Protein AF-A0A963IKT8-F1 (afdb_monomer_lite)

Sequence (84 aa):
MDLQIALLLGHDGITNGAIYALLALALVLVFAVTRVIFIPQGEFVAFGALTLAGLQAGRLPGTIWLLLALGTAIALIEGSRALR

Secondary structure (DSSP, 8-state):
--HHHHHHHHHHHHHHHHHHHHHHHHHHHHHHHHSS--TTHHHHHHHHHHHHHHHHTTPPPTHHHHHHHHHHHHHHHHHHHHT-

Structure (mmCIF, N/CA/C/O backbone):
data_AF-A0A963IKT8-F1
#
_entry.id   AF-A0A963IKT8-F1
#
loop_
_atom_site.group_PDB
_atom_site.id
_atom_site.type_symbol
_atom_site.label_atom_id
_atom_site.label_alt_id
_atom_site.label_comp_id
_atom_site.label_asym_id
_atom_site.label_entity_id
_atom_site.label_seq_id
_atom_site.pdbx_PDB_ins_code
_atom_site.Cartn_x
_atom_site.Cartn_y
_atom_site.Cartn_z
_atom_site.occupancy
_atom_site.B_iso_or_equiv
_atom_site.auth_seq_id
_atom_site.auth_comp_id
_atom_site.auth_asym_id
_atom_site.auth_atom_id
_atom_site.pdbx_PDB_model_num
ATOM 1 N N . MET A 1 1 ? -12.735 18.210 31.418 1.00 62.09 1 MET A N 1
ATOM 2 C CA . MET A 1 1 ? -12.127 17.179 30.556 1.00 62.09 1 MET A CA 1
ATOM 3 C C . MET A 1 1 ? -12.258 15.874 31.299 1.00 62.09 1 MET A C 1
ATOM 5 O O . MET A 1 1 ? -11.752 15.792 32.409 1.00 62.09 1 MET A O 1
ATOM 9 N N . ASP A 1 2 ? -13.020 14.932 30.759 1.00 90.06 2 ASP A N 1
ATOM 10 C CA . ASP A 1 2 ? -13.225 13.637 31.403 1.00 90.06 2 ASP A CA 1
ATOM 11 C C . ASP A 1 2 ? -11.993 12.743 31.180 1.00 90.06 2 ASP A C 1
ATOM 13 O O . ASP A 1 2 ? -11.417 12.756 30.087 1.00 90.06 2 ASP A O 1
ATOM 17 N N . LEU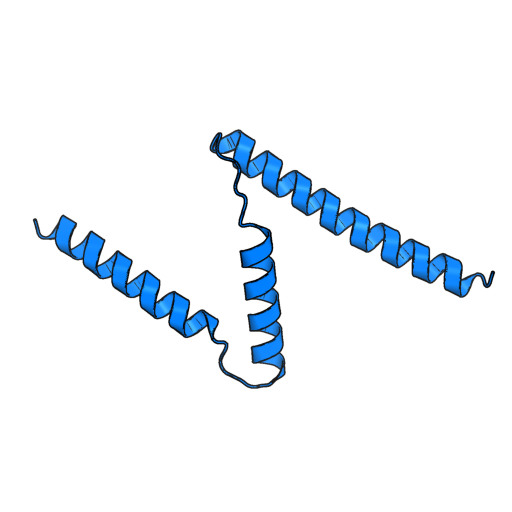 A 1 3 ? -11.565 11.994 32.203 1.00 93.06 3 LEU A N 1
ATOM 18 C CA . LEU A 1 3 ? -10.399 11.105 32.114 1.00 93.06 3 LEU A CA 1
ATOM 19 C C . LEU A 1 3 ? -10.565 10.078 30.981 1.00 93.06 3 LEU A C 1
ATOM 21 O O . LEU A 1 3 ? -9.591 9.737 30.314 1.00 93.06 3 LEU A O 1
ATOM 25 N N . GLN A 1 4 ? -11.796 9.649 30.701 1.00 94.38 4 GLN A N 1
ATOM 26 C CA . GLN A 1 4 ? -12.112 8.745 29.601 1.00 94.38 4 GLN A CA 1
ATOM 27 C C . GLN A 1 4 ? -11.782 9.357 28.233 1.00 94.38 4 GLN A C 1
ATOM 29 O O . GLN A 1 4 ? -11.204 8.684 27.383 1.00 94.38 4 GLN A O 1
ATOM 34 N N . ILE A 1 5 ? -12.096 10.640 28.022 1.00 93.12 5 ILE A N 1
ATOM 35 C CA . ILE A 1 5 ? -11.801 11.344 26.762 1.00 93.12 5 ILE A CA 1
ATOM 36 C C . ILE A 1 5 ? -10.287 11.490 26.581 1.00 93.12 5 ILE A C 1
ATOM 38 O O . ILE A 1 5 ? -9.776 11.277 25.484 1.00 93.12 5 ILE A O 1
ATOM 42 N N . ALA A 1 6 ? -9.561 11.811 27.657 1.00 94.31 6 ALA A N 1
ATOM 43 C CA . ALA A 1 6 ? -8.104 11.911 27.615 1.00 94.31 6 ALA A CA 1
ATOM 44 C C . ALA A 1 6 ? -7.443 10.565 27.260 1.00 94.31 6 ALA A C 1
ATOM 46 O O . ALA A 1 6 ? -6.518 10.534 26.449 1.00 94.31 6 ALA A O 1
ATOM 47 N N . LEU A 1 7 ? -7.939 9.456 27.821 1.00 95.00 7 LEU A N 1
ATOM 48 C CA . LEU A 1 7 ? -7.439 8.110 27.523 1.00 95.00 7 LEU A CA 1
ATOM 49 C C . LEU A 1 7 ? -7.748 7.672 26.086 1.00 95.00 7 LEU A C 1
ATOM 51 O O . LEU A 1 7 ? -6.864 7.134 25.421 1.00 95.00 7 LEU A O 1
ATOM 55 N N . LEU A 1 8 ? -8.961 7.939 25.593 1.00 95.38 8 LEU A N 1
ATOM 56 C CA . LEU A 1 8 ? -9.339 7.655 24.204 1.00 95.38 8 LEU A CA 1
ATOM 57 C C . LEU A 1 8 ? -8.451 8.427 23.224 1.00 95.38 8 LEU A C 1
ATOM 59 O O . LEU A 1 8 ? -7.841 7.830 22.342 1.00 95.38 8 LEU A O 1
ATOM 63 N N . LEU A 1 9 ? -8.291 9.735 23.435 1.00 94.25 9 LEU A N 1
ATOM 64 C CA . LEU A 1 9 ? -7.468 10.568 22.561 1.00 94.25 9 LEU A CA 1
ATOM 65 C C . LEU A 1 9 ? -5.980 10.188 22.623 1.00 94.25 9 LEU A C 1
ATOM 67 O O . LEU A 1 9 ? -5.285 10.243 21.611 1.00 94.25 9 LEU A O 1
ATOM 71 N N . GLY A 1 10 ? -5.487 9.778 23.796 1.00 96.00 10 GLY A N 1
ATOM 72 C CA . GLY A 1 10 ? -4.129 9.259 23.952 1.00 96.00 10 GLY A CA 1
ATOM 73 C C . GLY A 1 10 ? -3.906 7.964 23.168 1.00 96.00 10 GLY A C 1
ATOM 74 O O . GLY A 1 10 ? -2.895 7.831 22.478 1.00 96.00 10 GLY A O 1
ATOM 75 N N . HIS A 1 11 ? -4.858 7.031 23.224 1.00 96.56 11 HIS A N 1
ATOM 76 C CA . HIS A 1 11 ? -4.796 5.790 22.455 1.00 96.56 11 HIS A CA 1
ATOM 77 C C . HIS A 1 11 ? -4.849 6.043 20.943 1.00 96.56 11 HIS A C 1
ATOM 79 O O . HIS A 1 11 ? -4.022 5.503 20.201 1.00 96.56 11 HIS A O 1
ATOM 85 N N . ASP A 1 12 ? -5.759 6.910 20.497 1.00 95.31 12 ASP A N 1
ATOM 86 C CA . ASP A 1 12 ? -5.874 7.307 19.093 1.00 95.31 12 ASP A CA 1
ATOM 87 C C . ASP A 1 12 ? -4.589 7.989 18.607 1.00 95.31 12 ASP A C 1
ATOM 89 O O . ASP A 1 12 ? -4.069 7.665 17.538 1.00 95.31 12 ASP A O 1
ATOM 93 N N . GLY A 1 13 ? -4.022 8.884 19.423 1.00 95.81 13 GLY A N 1
ATOM 94 C CA . GLY A 1 13 ? -2.767 9.571 19.131 1.00 95.81 13 GLY A CA 1
ATOM 95 C C . GLY A 1 13 ? -1.588 8.610 18.979 1.00 95.81 13 GLY A C 1
ATOM 96 O O . GLY A 1 13 ? -0.841 8.708 18.004 1.00 95.81 13 GLY A O 1
ATOM 97 N N . ILE A 1 14 ? -1.441 7.649 19.897 1.00 97.31 14 ILE A N 1
ATOM 98 C CA . ILE A 1 14 ? -0.386 6.626 19.830 1.00 97.31 14 ILE A CA 1
ATOM 99 C C . ILE A 1 14 ? -0.566 5.745 18.593 1.00 97.31 14 ILE A C 1
ATOM 101 O O . ILE A 1 14 ? 0.396 5.511 17.864 1.00 97.31 14 ILE A O 1
ATOM 105 N N . THR A 1 15 ? -1.787 5.279 18.334 1.00 96.06 15 THR A N 1
ATOM 106 C CA . THR A 1 15 ? -2.079 4.383 17.208 1.00 96.06 15 THR A CA 1
ATOM 107 C C . THR A 1 15 ? -1.792 5.070 15.876 1.00 96.06 15 THR A C 1
ATOM 109 O O . THR A 1 15 ? -1.067 4.538 15.036 1.00 96.06 15 THR A O 1
ATOM 112 N N . ASN A 1 16 ? -2.288 6.293 15.699 1.00 93.81 16 ASN A N 1
ATOM 113 C CA . ASN A 1 16 ? -2.067 7.072 14.487 1.00 93.81 16 ASN A CA 1
ATOM 114 C C . ASN A 1 16 ? -0.587 7.467 14.325 1.00 93.81 16 ASN A C 1
ATOM 116 O O . ASN A 1 16 ? -0.026 7.371 13.234 1.00 93.81 16 ASN A O 1
ATOM 120 N N . GLY A 1 17 ? 0.081 7.839 15.423 1.00 94.56 17 GLY A N 1
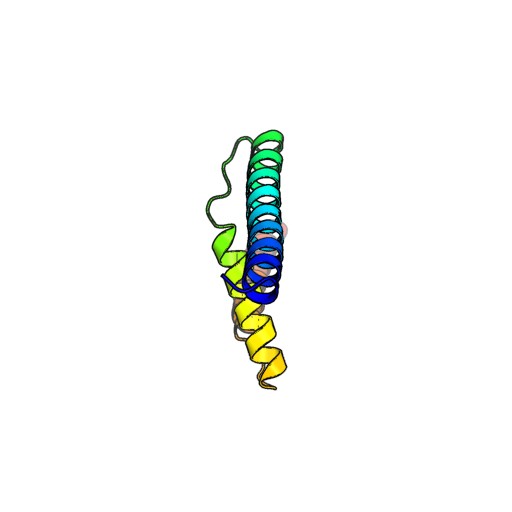ATOM 121 C CA . GLY A 1 17 ? 1.517 8.117 15.437 1.00 94.56 17 GLY A CA 1
ATOM 122 C C . GLY A 1 17 ? 2.354 6.907 15.016 1.00 94.56 17 GLY A C 1
ATOM 123 O O . GLY A 1 17 ? 3.267 7.046 14.204 1.00 94.56 17 GLY A O 1
ATOM 124 N N . ALA A 1 18 ? 2.005 5.711 15.498 1.00 95.94 18 ALA A N 1
ATOM 125 C CA . ALA A 1 18 ? 2.656 4.468 15.098 1.00 95.94 18 ALA A CA 1
ATOM 126 C C . 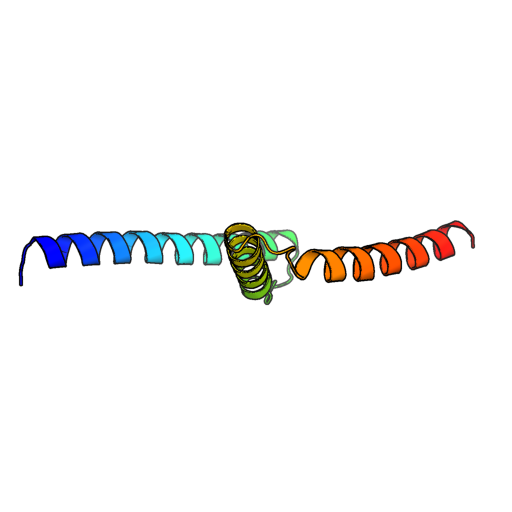ALA A 1 18 ? 2.467 4.175 13.600 1.00 95.94 18 ALA A C 1
ATOM 128 O O . ALA A 1 18 ? 3.435 3.821 12.928 1.00 95.94 18 ALA A O 1
ATOM 129 N N . ILE A 1 19 ? 1.261 4.381 13.053 1.00 91.06 19 ILE A N 1
ATOM 130 C CA . ILE A 1 19 ? 0.988 4.210 11.615 1.00 91.06 19 ILE A CA 1
ATOM 131 C C . ILE A 1 19 ? 1.884 5.132 10.778 1.00 91.06 19 ILE A C 1
ATOM 133 O O . ILE A 1 19 ? 2.541 4.665 9.845 1.00 91.06 19 ILE A O 1
ATOM 137 N N . TYR A 1 20 ? 1.974 6.419 11.123 1.00 90.75 20 TYR A N 1
ATOM 138 C CA . TYR A 1 20 ? 2.818 7.358 10.377 1.00 90.75 20 TYR A CA 1
ATOM 139 C C . TYR A 1 20 ? 4.316 7.084 10.540 1.00 90.75 20 TYR A C 1
ATOM 141 O O . TYR A 1 20 ? 5.067 7.237 9.576 1.00 90.75 20 TYR A O 1
ATOM 149 N N . ALA A 1 21 ? 4.760 6.635 11.717 1.00 94.62 21 ALA A N 1
ATOM 150 C CA . ALA A 1 21 ? 6.147 6.231 11.929 1.00 94.62 21 ALA A CA 1
ATOM 151 C C . ALA A 1 21 ? 6.524 5.020 11.059 1.00 94.62 21 ALA A C 1
ATOM 153 O O . ALA A 1 21 ? 7.579 5.021 10.423 1.00 94.62 21 ALA A O 1
ATOM 154 N N . LEU A 1 22 ? 5.648 4.012 10.979 1.00 92.81 22 LEU A N 1
ATOM 155 C CA . LEU A 1 22 ? 5.845 2.845 10.116 1.00 92.81 22 LEU A CA 1
ATOM 156 C C . LEU A 1 22 ? 5.809 3.216 8.628 1.00 92.81 22 LEU A C 1
ATOM 158 O O . LEU A 1 22 ? 6.623 2.705 7.861 1.00 92.81 22 LEU A O 1
ATOM 162 N N . LEU A 1 23 ? 4.923 4.133 8.221 1.00 89.50 23 LEU A N 1
ATOM 163 C CA . LEU A 1 23 ? 4.873 4.651 6.850 1.00 89.50 23 LEU A CA 1
ATOM 164 C C . LEU A 1 23 ? 6.189 5.347 6.470 1.00 89.50 23 LEU A C 1
ATOM 166 O O . LEU A 1 23 ? 6.783 5.043 5.435 1.00 89.50 23 LEU A O 1
ATOM 170 N N . ALA A 1 24 ? 6.682 6.235 7.337 1.00 91.06 24 ALA A N 1
ATOM 171 C CA . ALA A 1 24 ? 7.959 6.912 7.138 1.00 91.06 24 ALA A CA 1
ATOM 172 C C . ALA A 1 24 ? 9.119 5.908 7.056 1.00 91.06 24 ALA A C 1
ATOM 174 O O . ALA A 1 24 ? 9.948 5.994 6.149 1.00 91.06 24 ALA A O 1
ATOM 175 N N . LEU A 1 25 ? 9.147 4.917 7.954 1.00 93.88 25 LEU A N 1
ATOM 176 C CA . LEU A 1 25 ? 10.153 3.858 7.941 1.00 93.88 25 LEU A CA 1
ATOM 177 C C . LEU A 1 25 ? 10.122 3.069 6.626 1.00 93.88 25 LEU A C 1
ATOM 179 O O . LEU A 1 25 ? 11.169 2.859 6.019 1.00 93.88 25 LEU A O 1
ATOM 183 N N . ALA A 1 26 ? 8.942 2.675 6.147 1.00 90.69 26 ALA A N 1
ATOM 184 C CA . ALA A 1 26 ? 8.797 1.951 4.889 1.00 90.69 26 ALA A CA 1
ATOM 185 C C . ALA A 1 26 ? 9.319 2.764 3.691 1.00 90.69 26 ALA A C 1
ATOM 187 O O . ALA A 1 26 ? 10.057 2.224 2.867 1.00 90.69 26 ALA A O 1
ATOM 188 N N . LEU A 1 27 ? 8.982 4.059 3.600 1.00 91.06 27 LEU A N 1
ATOM 189 C CA . LEU A 1 27 ? 9.502 4.946 2.545 1.00 91.06 27 LEU A CA 1
ATOM 190 C C . LEU A 1 27 ? 11.031 5.026 2.575 1.00 91.06 27 LEU A C 1
ATOM 192 O O . LEU A 1 27 ? 11.677 4.884 1.535 1.00 91.06 27 LEU A O 1
ATOM 196 N N . VAL A 1 28 ? 11.607 5.221 3.764 1.00 92.31 28 VAL A N 1
ATOM 197 C CA . VAL A 1 28 ? 13.059 5.338 3.950 1.00 92.31 28 VAL A CA 1
ATOM 198 C C . VAL A 1 28 ? 13.767 4.038 3.582 1.00 92.31 28 VAL A C 1
ATOM 200 O O . VAL A 1 28 ? 14.778 4.083 2.888 1.00 92.31 28 VAL A O 1
ATOM 203 N N . LEU A 1 29 ? 13.236 2.883 3.990 1.00 93.81 29 LEU A N 1
ATOM 204 C CA . LEU A 1 29 ? 13.820 1.579 3.666 1.00 93.81 29 LEU A CA 1
ATOM 205 C C . LEU A 1 29 ? 13.821 1.311 2.156 1.00 93.81 29 LEU A C 1
ATOM 207 O O . LEU A 1 29 ? 14.848 0.914 1.605 1.00 93.81 29 LEU A O 1
ATOM 211 N N . VAL A 1 30 ? 12.701 1.568 1.471 1.00 92.88 30 VAL A N 1
ATOM 212 C CA . VAL A 1 30 ? 12.609 1.387 0.012 1.00 92.88 30 VAL A CA 1
ATOM 213 C C . VAL A 1 30 ? 13.589 2.312 -0.704 1.00 92.88 30 VAL A C 1
ATOM 215 O O . VAL A 1 30 ? 14.327 1.864 -1.586 1.00 92.88 30 VAL A O 1
ATOM 218 N N . PHE A 1 31 ? 13.655 3.580 -0.291 1.00 93.12 31 PHE A N 1
ATOM 219 C CA . PHE A 1 31 ? 14.602 4.538 -0.850 1.00 93.12 31 PHE A CA 1
ATOM 220 C C . PHE A 1 31 ? 16.060 4.141 -0.580 1.00 93.12 31 PHE A C 1
ATOM 222 O O . PHE A 1 31 ? 16.891 4.239 -1.478 1.00 93.12 31 PHE A O 1
ATOM 229 N N . ALA A 1 32 ? 16.385 3.646 0.614 1.00 96.12 32 ALA A N 1
ATOM 230 C CA . ALA A 1 32 ? 17.748 3.257 0.968 1.00 96.12 32 ALA A CA 1
ATOM 231 C C . ALA A 1 32 ? 18.288 2.123 0.081 1.00 96.12 32 ALA A C 1
ATOM 233 O O . ALA A 1 32 ? 19.463 2.136 -0.282 1.00 96.12 32 ALA A O 1
ATOM 234 N N . VAL A 1 33 ? 17.433 1.168 -0.301 1.00 96.38 33 VAL A N 1
ATOM 235 C CA . VAL A 1 33 ? 17.825 0.023 -1.139 1.00 96.38 33 VAL A CA 1
ATOM 236 C C . VAL A 1 33 ? 17.782 0.361 -2.631 1.00 96.38 33 VAL A C 1
ATOM 238 O O . VAL A 1 33 ? 18.672 -0.041 -3.377 1.00 96.38 33 VAL A O 1
ATOM 241 N N . THR A 1 34 ? 16.766 1.102 -3.084 1.00 95.44 34 THR A N 1
ATOM 242 C CA . THR A 1 34 ? 16.513 1.320 -4.523 1.00 95.44 34 THR A CA 1
ATOM 243 C C . THR A 1 34 ? 16.985 2.676 -5.047 1.00 95.44 34 THR A C 1
ATOM 245 O O . THR A 1 34 ? 17.080 2.860 -6.257 1.00 95.44 34 THR A O 1
ATOM 248 N N . ARG A 1 35 ? 17.273 3.637 -4.158 1.00 94.19 35 ARG A N 1
ATOM 249 C CA . ARG A 1 35 ? 17.497 5.065 -4.463 1.00 94.19 35 ARG A CA 1
ATOM 250 C C . ARG A 1 35 ? 16.344 5.739 -5.218 1.00 94.19 35 ARG A C 1
ATOM 252 O O . ARG A 1 35 ? 16.521 6.830 -5.756 1.00 94.19 35 ARG A O 1
ATOM 259 N N . VAL A 1 36 ? 15.161 5.124 -5.235 1.00 90.88 36 VAL A N 1
ATOM 260 C CA . VAL A 1 36 ? 13.941 5.659 -5.847 1.00 90.88 36 VAL A CA 1
ATOM 261 C C . VAL A 1 36 ? 12.885 5.834 -4.762 1.00 90.88 36 VAL A C 1
ATOM 263 O O . VAL A 1 36 ? 12.650 4.940 -3.950 1.00 90.88 36 VAL A O 1
ATOM 266 N N . ILE A 1 37 ? 12.251 7.008 -4.726 1.00 87.25 37 ILE A N 1
ATOM 267 C CA . ILE A 1 37 ? 11.171 7.287 -3.775 1.00 87.25 37 ILE A CA 1
ATOM 268 C C . ILE A 1 37 ? 9.881 6.671 -4.311 1.00 87.25 37 ILE A C 1
ATOM 270 O O . ILE A 1 37 ? 9.389 7.047 -5.376 1.00 87.25 37 ILE A O 1
ATOM 274 N N . PHE A 1 38 ? 9.313 5.738 -3.552 1.00 82.75 38 PHE A N 1
ATOM 275 C CA . PHE A 1 38 ? 8.064 5.079 -3.906 1.00 82.75 38 PHE A CA 1
ATOM 276 C C . PHE A 1 38 ? 6.853 5.887 -3.427 1.00 82.75 38 PHE A C 1
ATOM 278 O O . PHE A 1 38 ? 6.310 5.657 -2.351 1.00 82.75 38 PHE A O 1
ATOM 285 N N . ILE A 1 39 ? 6.434 6.845 -4.252 1.00 82.81 39 ILE A N 1
ATOM 286 C CA . ILE A 1 39 ? 5.286 7.726 -3.988 1.00 82.81 39 ILE A CA 1
ATOM 287 C C . ILE A 1 39 ? 3.940 6.979 -3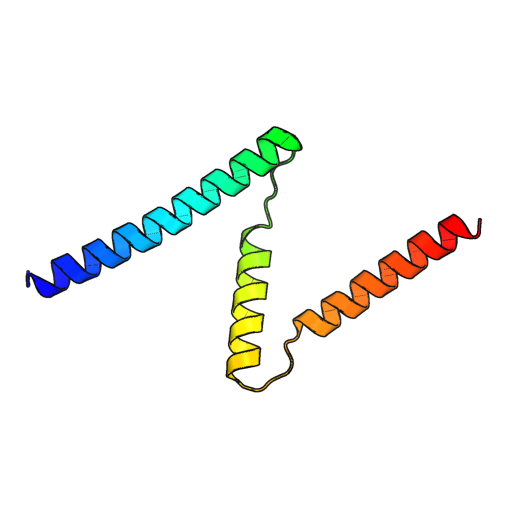.819 1.00 82.81 39 ILE A C 1
ATOM 289 O O . ILE A 1 39 ? 3.186 7.359 -2.923 1.00 82.81 39 ILE A O 1
ATOM 293 N N . PRO A 1 40 ? 3.601 5.914 -4.581 1.00 85.50 40 PRO A N 1
ATOM 294 C CA . PRO A 1 40 ? 2.250 5.336 -4.550 1.00 85.50 40 PRO A CA 1
ATOM 295 C C . PRO A 1 40 ? 1.952 4.439 -3.331 1.00 85.50 40 PRO A C 1
ATOM 297 O O . PRO A 1 40 ? 1.018 3.643 -3.372 1.00 85.50 40 PRO A O 1
ATOM 300 N N . GLN A 1 41 ? 2.682 4.549 -2.213 1.00 81.62 41 GLN A N 1
ATOM 301 C CA . GLN A 1 41 ? 2.417 3.731 -1.016 1.00 81.62 41 GLN A CA 1
ATOM 302 C C . GLN A 1 41 ? 0.967 3.823 -0.520 1.00 81.62 41 GLN A C 1
ATOM 304 O O . GLN A 1 41 ? 0.380 2.808 -0.146 1.00 81.62 41 GLN A O 1
ATOM 309 N N . GLY A 1 42 ? 0.377 5.021 -0.552 1.00 83.31 42 GLY A N 1
ATOM 310 C CA . GLY A 1 42 ? -1.012 5.230 -0.140 1.00 83.31 42 GLY A CA 1
ATOM 311 C C . GLY A 1 42 ? -2.023 4.501 -1.027 1.00 83.31 42 GLY A C 1
ATOM 312 O O . GLY A 1 42 ? -3.054 4.050 -0.533 1.00 83.31 42 GLY A O 1
ATOM 313 N N . GLU A 1 43 ? -1.715 4.314 -2.312 1.00 87.94 43 GLU A N 1
ATOM 314 C CA . GLU A 1 43 ? -2.602 3.617 -3.246 1.00 87.94 43 GLU A CA 1
ATOM 315 C C . GLU A 1 43 ? -2.706 2.127 -2.902 1.00 87.94 43 GLU A C 1
ATOM 317 O O . GLU A 1 43 ? -3.808 1.582 -2.884 1.00 87.94 43 GLU A O 1
ATOM 322 N N . PHE A 1 44 ? -1.601 1.474 -2.522 1.00 83.06 44 PHE A N 1
ATOM 323 C CA . PHE A 1 44 ? -1.633 0.076 -2.065 1.00 83.06 44 PHE A CA 1
ATOM 324 C C . PHE A 1 44 ? -2.451 -0.094 -0.786 1.00 83.06 44 PHE A C 1
ATOM 326 O O . PHE A 1 44 ? -3.222 -1.049 -0.671 1.00 83.06 44 PHE A O 1
ATOM 333 N N . VAL A 1 45 ? -2.326 0.847 0.155 1.00 86.06 45 VAL A N 1
ATOM 334 C CA . VAL A 1 45 ? -3.126 0.847 1.389 1.00 86.06 45 VAL A CA 1
ATOM 335 C C . V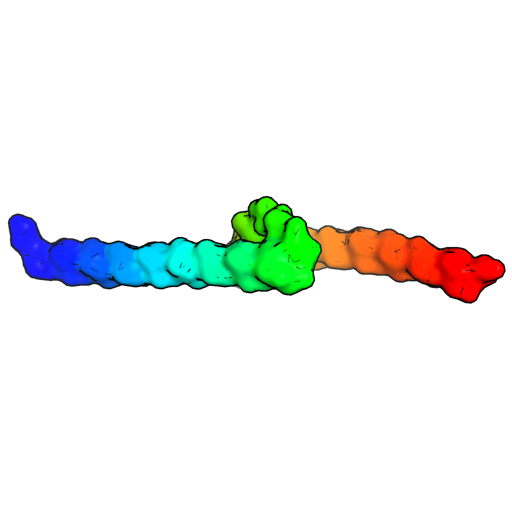AL A 1 45 ? -4.610 1.038 1.065 1.00 86.06 45 VAL A C 1
ATOM 337 O O . VAL A 1 45 ? -5.447 0.296 1.580 1.00 86.06 45 VAL A O 1
ATOM 340 N N . ALA A 1 46 ? -4.945 1.966 0.163 1.00 88.75 46 ALA A N 1
ATOM 341 C CA . ALA A 1 46 ? -6.317 2.199 -0.279 1.00 88.75 46 ALA A CA 1
ATOM 342 C C . ALA A 1 46 ? -6.917 0.967 -0.977 1.00 88.75 46 ALA A C 1
ATOM 344 O O . ALA A 1 46 ? -8.024 0.547 -0.635 1.00 88.75 46 ALA A O 1
ATOM 345 N N . PHE A 1 47 ? -6.186 0.331 -1.898 1.00 88.81 47 PHE A N 1
ATOM 346 C CA . PHE A 1 47 ? -6.630 -0.908 -2.542 1.00 88.81 47 PHE A CA 1
ATOM 347 C C . PHE A 1 47 ? -6.802 -2.054 -1.540 1.00 88.81 47 PHE A C 1
ATOM 349 O O . PHE A 1 47 ? -7.759 -2.822 -1.661 1.00 88.81 47 PHE A O 1
ATOM 356 N N . GLY A 1 48 ? -5.936 -2.151 -0.528 1.00 88.44 48 GLY A N 1
ATOM 357 C CA . GLY A 1 48 ? -6.082 -3.104 0.573 1.00 88.44 48 GLY A CA 1
ATOM 358 C C . GLY A 1 48 ? -7.365 -2.873 1.376 1.00 88.44 48 GLY A C 1
ATOM 359 O O . GLY A 1 48 ? -8.149 -3.804 1.566 1.00 88.44 48 GLY A O 1
ATOM 360 N N . ALA A 1 49 ? -7.631 -1.625 1.770 1.00 91.12 49 ALA A N 1
ATOM 361 C CA . ALA A 1 49 ? -8.838 -1.252 2.507 1.00 91.12 49 ALA A CA 1
ATOM 362 C C . ALA A 1 49 ? -10.121 -1.503 1.695 1.00 91.12 49 ALA A C 1
ATOM 364 O O . ALA A 1 49 ? -11.064 -2.106 2.205 1.00 91.12 49 ALA A O 1
ATOM 365 N N . LEU A 1 50 ? -10.146 -1.111 0.417 1.00 90.44 50 LEU A N 1
ATOM 366 C CA . LEU A 1 50 ? -11.280 -1.358 -0.483 1.00 90.44 50 LEU A CA 1
ATOM 367 C C . LEU A 1 50 ? -11.512 -2.854 -0.723 1.00 90.44 50 LEU A C 1
ATOM 369 O O . LEU A 1 50 ? -12.658 -3.297 -0.805 1.00 90.44 50 LEU A O 1
ATOM 373 N N . THR A 1 51 ? -10.438 -3.643 -0.799 1.00 90.62 51 THR A N 1
ATOM 374 C CA . THR A 1 51 ? -10.526 -5.105 -0.907 1.00 90.62 51 THR A CA 1
ATOM 375 C C . THR A 1 51 ? -11.160 -5.696 0.347 1.00 90.62 51 THR A C 1
ATOM 377 O O . THR A 1 51 ? -12.118 -6.458 0.236 1.00 90.62 51 THR A O 1
ATOM 380 N N . LEU A 1 52 ? -10.685 -5.305 1.534 1.00 90.62 52 LEU A N 1
ATOM 381 C CA . LEU A 1 52 ? -11.241 -5.763 2.807 1.00 90.62 52 LEU A CA 1
ATOM 382 C C . LEU A 1 52 ? -12.719 -5.378 2.952 1.00 90.62 52 LEU A C 1
ATOM 384 O O . LEU A 1 52 ? -13.535 -6.225 3.305 1.00 90.62 52 LEU A O 1
ATOM 388 N N . ALA A 1 53 ? -13.075 -4.135 2.622 1.00 91.94 53 ALA A N 1
ATOM 389 C CA . ALA A 1 53 ? -14.458 -3.667 2.645 1.00 91.94 53 ALA A CA 1
ATOM 390 C C . ALA A 1 53 ? -15.353 -4.468 1.680 1.00 91.94 53 ALA A C 1
ATOM 392 O O . ALA A 1 53 ? -16.475 -4.834 2.029 1.00 91.94 53 ALA A O 1
ATOM 393 N N . GLY A 1 54 ? -14.854 -4.790 0.482 1.00 91.94 54 GLY A N 1
ATOM 394 C CA . GLY A 1 54 ? -15.554 -5.642 -0.483 1.00 91.94 54 GLY A CA 1
ATOM 395 C C . GLY A 1 54 ? -15.801 -7.056 0.047 1.00 91.94 54 GLY A C 1
ATOM 396 O O . GLY A 1 54 ? -16.929 -7.544 -0.025 1.00 91.94 54 GLY A O 1
ATOM 397 N N . LEU A 1 55 ? -14.777 -7.671 0.649 1.00 92.62 55 LEU A N 1
ATOM 398 C CA . LEU A 1 55 ? -14.880 -8.996 1.269 1.00 92.62 55 LEU A CA 1
ATOM 399 C C . LEU A 1 55 ? -15.883 -9.007 2.427 1.00 92.62 55 LEU A C 1
ATOM 401 O O . LEU A 1 55 ? -16.718 -9.905 2.503 1.00 92.62 55 LEU A O 1
ATOM 405 N N . GLN A 1 56 ? -15.850 -7.987 3.288 1.00 93.62 56 GLN A N 1
ATOM 406 C CA . GLN A 1 56 ? -16.820 -7.822 4.376 1.00 93.62 56 GLN A CA 1
ATOM 407 C C . GLN A 1 56 ? -18.254 -7.650 3.855 1.00 93.62 56 GLN A C 1
ATOM 409 O O . GLN A 1 56 ? -19.196 -8.127 4.480 1.00 93.62 56 GLN A O 1
ATOM 414 N N . ALA A 1 57 ? -18.427 -7.026 2.688 1.00 93.38 57 ALA A N 1
ATOM 415 C CA . ALA A 1 57 ? -19.718 -6.882 2.020 1.00 93.38 57 ALA A CA 1
ATOM 416 C C . ALA A 1 57 ? -20.159 -8.131 1.223 1.00 93.38 57 ALA A C 1
ATOM 418 O O . ALA A 1 57 ? -21.166 -8.069 0.516 1.00 93.38 57 ALA A O 1
ATOM 419 N N . GLY A 1 58 ? -19.410 -9.242 1.277 1.00 90.69 58 GLY A N 1
ATOM 420 C CA . GLY A 1 58 ? -19.697 -10.461 0.511 1.00 90.69 58 GLY A CA 1
ATOM 421 C C . GLY A 1 58 ? -19.557 -10.289 -1.006 1.00 90.69 58 GLY A C 1
ATOM 422 O O . GLY A 1 58 ? -20.097 -11.083 -1.775 1.00 90.69 58 GLY A O 1
ATOM 423 N N . ARG A 1 59 ? -18.867 -9.235 -1.456 1.00 88.38 59 ARG A N 1
ATOM 424 C CA . ARG A 1 59 ? -18.641 -8.938 -2.873 1.00 88.38 59 ARG A CA 1
ATOM 425 C C . ARG A 1 59 ? -17.235 -9.353 -3.274 1.00 88.38 59 ARG A C 1
ATOM 427 O O . ARG A 1 59 ? -16.286 -9.231 -2.506 1.00 88.38 59 ARG A O 1
ATOM 434 N N . LEU A 1 60 ? -17.100 -9.786 -4.522 1.00 87.38 60 LEU A N 1
ATOM 435 C CA . LEU A 1 60 ? -15.798 -10.022 -5.137 1.00 87.38 60 LEU A CA 1
ATOM 436 C C . LEU A 1 60 ? -15.052 -8.679 -5.269 1.00 87.38 60 LEU A C 1
ATOM 438 O O . LEU A 1 60 ? -15.577 -7.767 -5.917 1.00 87.38 60 LEU A O 1
ATOM 442 N N . PRO A 1 61 ? -13.856 -8.523 -4.670 1.00 88.81 61 PRO A N 1
ATOM 443 C CA . PRO A 1 61 ? -13.087 -7.289 -4.767 1.00 88.81 61 PRO A CA 1
ATOM 444 C C . PRO A 1 61 ? -12.708 -6.952 -6.210 1.00 88.81 61 PRO A C 1
ATOM 446 O O . PRO A 1 61 ? -12.200 -7.797 -6.947 1.00 88.81 61 PRO A O 1
ATOM 449 N N . GLY A 1 62 ? -12.884 -5.687 -6.604 1.00 85.38 62 GLY A N 1
ATOM 450 C CA . GLY A 1 62 ? -12.522 -5.216 -7.948 1.00 85.38 62 GLY A CA 1
ATOM 451 C C . GLY A 1 62 ? -11.026 -5.340 -8.274 1.00 85.38 62 GLY A C 1
ATOM 452 O O . GLY A 1 62 ? -10.651 -5.383 -9.443 1.00 85.38 62 GLY A O 1
ATOM 453 N N . THR A 1 63 ? -10.174 -5.471 -7.253 1.00 87.44 63 THR A N 1
ATOM 454 C CA . THR A 1 63 ? -8.725 -5.692 -7.378 1.00 87.44 63 THR A CA 1
ATOM 455 C C . THR A 1 63 ? -8.370 -6.989 -8.111 1.00 87.44 63 THR A C 1
ATOM 457 O O . THR A 1 63 ? -7.312 -7.054 -8.733 1.00 87.44 63 THR A O 1
ATOM 460 N N . ILE A 1 64 ? -9.267 -7.984 -8.138 1.00 88.62 64 ILE A N 1
ATOM 461 C CA . ILE A 1 64 ? -9.082 -9.230 -8.904 1.00 88.62 64 ILE A CA 1
ATOM 462 C C . ILE A 1 64 ? -8.965 -8.944 -10.406 1.00 88.62 64 ILE A C 1
ATOM 464 O O . ILE A 1 64 ? -8.107 -9.511 -11.080 1.00 88.62 64 ILE A O 1
ATOM 468 N N . TRP A 1 65 ? -9.787 -8.041 -10.942 1.00 89.62 65 TRP A N 1
ATOM 469 C CA . TRP A 1 65 ? -9.748 -7.709 -12.369 1.00 89.62 65 TRP A CA 1
ATOM 470 C C . TRP A 1 65 ? -8.457 -6.994 -12.754 1.00 89.62 65 TRP A C 1
ATOM 472 O O . TRP A 1 65 ? -7.889 -7.279 -13.807 1.00 89.62 65 TRP A O 1
ATOM 482 N N . LEU A 1 66 ? -7.961 -6.118 -11.876 1.00 87.88 66 LEU A N 1
ATOM 483 C CA . LEU A 1 66 ? -6.678 -5.448 -12.066 1.00 87.88 66 LEU A CA 1
ATOM 484 C C . LEU A 1 66 ? -5.521 -6.459 -12.076 1.00 87.88 66 LEU A C 1
ATOM 486 O O . LEU A 1 66 ? -4.659 -6.389 -12.951 1.00 87.88 66 LEU A O 1
ATOM 490 N N . LEU A 1 67 ? -5.537 -7.425 -11.149 1.00 89.44 67 LEU A N 1
ATOM 491 C CA . LEU A 1 67 ? -4.557 -8.511 -11.095 1.00 89.44 67 LEU A CA 1
ATOM 492 C C . LEU A 1 67 ? -4.556 -9.329 -12.390 1.00 89.44 67 LEU A C 1
ATOM 494 O O . LEU A 1 67 ? -3.497 -9.544 -12.975 1.00 89.44 67 LEU A O 1
ATOM 498 N N . LEU A 1 68 ? -5.733 -9.763 -12.849 1.00 94.31 68 LEU A N 1
ATOM 499 C CA . LEU A 1 68 ? -5.853 -10.546 -14.078 1.00 94.31 68 LEU A CA 1
ATOM 500 C C . LEU A 1 68 ? -5.371 -9.753 -15.298 1.00 94.31 68 LEU A C 1
ATOM 502 O O . LEU A 1 68 ? -4.617 -10.291 -16.106 1.00 94.31 68 LEU A O 1
ATOM 506 N N . ALA A 1 69 ? -5.752 -8.479 -15.419 1.00 95.31 69 ALA A N 1
ATOM 507 C CA . ALA A 1 69 ? -5.358 -7.637 -16.545 1.00 95.31 69 ALA A CA 1
ATOM 508 C C . ALA A 1 69 ? -3.837 -7.415 -16.601 1.00 95.31 69 ALA A C 1
ATOM 510 O O . ALA A 1 69 ? -3.211 -7.693 -17.626 1.00 95.31 69 ALA A O 1
ATOM 511 N N . LEU A 1 70 ? -3.230 -6.960 -15.500 1.00 93.88 70 LEU A N 1
ATOM 512 C CA . LEU A 1 70 ? -1.791 -6.683 -15.446 1.00 93.88 70 LEU A CA 1
ATOM 513 C C . LEU A 1 70 ? -0.957 -7.966 -15.528 1.00 93.88 70 LEU A C 1
ATOM 515 O O . LEU A 1 70 ? 0.035 -8.005 -16.255 1.00 93.88 70 LEU A O 1
ATOM 519 N N . GLY A 1 71 ? -1.378 -9.027 -14.833 1.00 93.81 71 GLY A N 1
ATOM 520 C CA . GLY A 1 71 ? -0.705 -10.324 -14.863 1.00 93.81 71 GLY A CA 1
ATOM 521 C C . GLY A 1 71 ? -0.708 -10.940 -16.260 1.00 93.81 71 GLY A C 1
ATOM 522 O O . GLY A 1 71 ? 0.334 -11.381 -16.738 1.00 93.81 71 GLY A O 1
ATOM 523 N N . THR A 1 72 ? -1.846 -10.890 -16.959 1.00 96.69 72 THR A N 1
ATOM 524 C CA . THR A 1 72 ? -1.935 -11.368 -18.347 1.00 96.69 72 THR A CA 1
ATOM 525 C C . THR A 1 72 ? -1.072 -10.520 -19.279 1.00 96.69 72 THR A C 1
ATOM 527 O O . THR A 1 72 ? -0.360 -11.070 -20.116 1.00 96.69 72 THR A O 1
ATOM 530 N N . ALA A 1 73 ? -1.079 -9.192 -19.125 1.00 97.06 73 ALA A N 1
ATOM 531 C CA . ALA A 1 73 ? -0.256 -8.306 -19.947 1.00 97.06 73 ALA A CA 1
ATOM 532 C C . ALA A 1 73 ? 1.241 -8.628 -19.811 1.00 97.06 73 ALA A C 1
ATOM 534 O O . ALA A 1 73 ? 1.932 -8.778 -20.817 1.00 97.06 73 ALA A O 1
ATOM 535 N N . ILE A 1 74 ? 1.734 -8.796 -18.582 1.00 96.38 74 ILE A N 1
ATOM 536 C CA . ILE A 1 74 ? 3.137 -9.149 -18.324 1.00 96.38 74 ILE A CA 1
ATOM 537 C C . ILE A 1 74 ? 3.458 -10.548 -18.849 1.00 96.38 74 ILE A C 1
ATOM 539 O O . ILE A 1 74 ? 4.467 -10.708 -19.533 1.00 96.38 74 ILE A O 1
ATOM 543 N N . ALA A 1 75 ? 2.588 -11.534 -18.613 1.00 95.94 75 ALA A N 1
ATOM 544 C CA . ALA A 1 75 ? 2.785 -12.893 -19.112 1.00 95.94 75 ALA A CA 1
ATOM 545 C C . ALA A 1 75 ? 2.904 -12.934 -20.645 1.00 95.94 75 ALA A C 1
ATOM 547 O O . ALA A 1 75 ? 3.758 -13.640 -21.179 1.00 95.94 75 ALA A O 1
ATOM 548 N N . LEU A 1 76 ? 2.101 -12.139 -21.361 1.00 97.12 76 LEU A N 1
ATOM 549 C CA . LEU A 1 76 ? 2.197 -12.010 -22.817 1.00 97.12 76 LEU A CA 1
ATOM 550 C C . LEU A 1 76 ? 3.496 -11.320 -23.252 1.00 97.12 76 LEU A C 1
ATOM 552 O O . LEU A 1 76 ? 4.143 -11.780 -24.193 1.00 97.12 76 LEU A O 1
ATOM 556 N N . ILE A 1 77 ? 3.897 -10.239 -22.576 1.00 96.75 77 ILE A N 1
ATOM 557 C CA . ILE A 1 77 ? 5.136 -9.514 -22.891 1.00 96.75 77 ILE A CA 1
ATOM 558 C C . ILE A 1 77 ? 6.348 -10.424 -22.685 1.00 96.75 77 ILE A C 1
ATOM 560 O O . ILE A 1 77 ? 7.158 -10.569 -23.601 1.00 96.75 77 ILE A O 1
ATOM 564 N N . GLU A 1 78 ? 6.478 -11.053 -21.519 1.00 95.44 78 GLU A N 1
ATOM 565 C CA . GLU A 1 78 ? 7.609 -11.935 -21.224 1.00 95.44 78 GLU A CA 1
ATOM 566 C C . GLU A 1 78 ? 7.586 -13.200 -22.075 1.00 95.44 78 GLU A C 1
ATOM 568 O O . GLU A 1 78 ? 8.619 -13.565 -22.635 1.00 95.44 78 GLU A O 1
ATOM 573 N N . GLY A 1 79 ? 6.411 -13.803 -22.280 1.00 95.75 79 GLY A N 1
ATOM 574 C CA . GLY A 1 79 ? 6.249 -14.929 -23.195 1.00 95.75 79 GLY A CA 1
ATOM 575 C C . GLY A 1 79 ? 6.723 -14.583 -24.608 1.00 95.75 79 GLY A C 1
ATOM 576 O O . GLY A 1 79 ? 7.524 -15.311 -25.186 1.00 95.75 79 GLY A O 1
ATOM 577 N N . SER A 1 80 ? 6.319 -13.426 -25.144 1.00 95.44 80 SER A N 1
ATOM 578 C CA . SER A 1 80 ? 6.743 -12.982 -26.480 1.00 95.44 80 SER A CA 1
ATOM 579 C C . SER A 1 80 ? 8.251 -12.739 -26.600 1.00 95.44 80 SER A C 1
ATOM 581 O O . SER A 1 80 ? 8.816 -12.946 -27.671 1.00 95.44 80 SER A O 1
ATOM 583 N N . ARG A 1 81 ? 8.908 -12.312 -25.513 1.00 93.12 81 ARG A N 1
ATOM 584 C CA . ARG A 1 81 ? 10.365 -12.128 -25.461 1.00 93.12 81 ARG A CA 1
ATOM 585 C C . ARG A 1 81 ? 11.104 -13.455 -25.359 1.00 93.12 81 ARG A C 1
ATOM 587 O O . ARG A 1 81 ? 12.164 -13.569 -25.946 1.00 93.12 81 ARG A O 1
ATOM 594 N 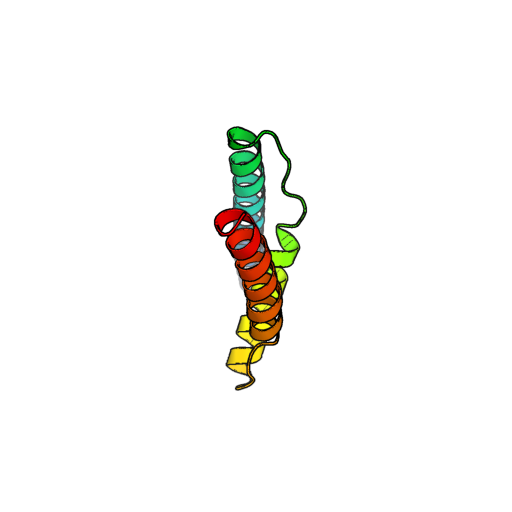N . ALA A 1 82 ? 10.558 -14.431 -24.638 1.00 91.94 82 ALA A N 1
ATOM 595 C CA . ALA A 1 82 ? 11.153 -15.760 -24.510 1.00 91.94 82 ALA A CA 1
ATOM 596 C C . ALA A 1 82 ? 11.050 -16.589 -25.804 1.00 91.94 82 ALA A C 1
ATOM 598 O O . ALA A 1 82 ? 11.860 -17.480 -26.033 1.00 91.94 82 ALA A O 1
ATOM 599 N N . LEU A 1 83 ? 10.038 -16.306 -26.630 1.00 91.38 83 LEU A N 1
ATOM 600 C CA . LEU A 1 83 ? 9.804 -16.946 -27.929 1.00 91.38 83 LEU A CA 1
ATOM 601 C C . LEU A 1 83 ? 10.572 -16.294 -29.099 1.00 91.38 83 LEU A C 1
ATOM 603 O O . LEU A 1 83 ? 10.567 -16.861 -30.191 1.00 91.38 83 LEU A O 1
ATOM 607 N N . ARG A 1 84 ? 11.179 -15.116 -28.903 1.00 77.75 84 ARG A N 1
ATOM 608 C CA . ARG A 1 84 ? 12.026 -14.419 -29.889 1.00 77.75 84 ARG A CA 1
ATOM 609 C C . ARG A 1 84 ? 13.497 -14.737 -29.673 1.00 77.75 84 ARG A C 1
ATOM 611 O O . ARG A 1 84 ? 14.198 -14.828 -30.702 1.00 77.75 84 ARG A O 1
#

pLDDT: mean 91.4, std 5.19, range [62.09, 97.31]

Radius of gyration: 20.0 Å; chains: 1; bounding box: 38×34×62 Å

Foldseek 3Di:
DDPVVVVVVVVVCVVVVVVVVVVVVVQVVCCVVPVDGDPCPVVVVVLVVQCVVCVVVVHHRPVVVVCVVVVVVVCVVVVVVVVD